Protein AF-A0A7C5RPK2-F1 (afdb_monomer_lite)

Sequence (152 aa):
MTKRIVAEVVKLISSPRTTGLATLRHYPMERRIYQRFGTCGFSLEILQSEGDKKRRFYVLVEARARGSAKGPKKSYERVGGDVRCVIAEDVDGVLKYRVLRGRYRNMAELFKSVEEVRSAFYERYRTLKPGVAEKEIFHVAGIPDDELLLGV

Secondary structure (DSSP, 8-state):
-HHHHHHHHHHHHT-TTEEEEEE---HHHHHHHHHHHSEEEEEEEEEEEETTEEEEEEEEEEEEETTGGGS--S--TT--EEEEEEEEEEETTEEEEEEEEEEESSHHHHHHHHHHHHHHHHHHHHHHSTTPPS--SSEEESS-GGG-----

pLDDT: mean 84.7, std 12.93, range [34.5, 97.31]

Structure (mmCIF, N/CA/C/O b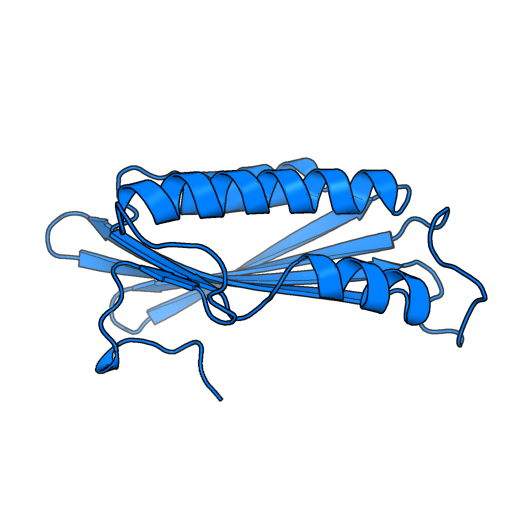ackbone):
data_AF-A0A7C5RPK2-F1
#
_entry.id   AF-A0A7C5RPK2-F1
#
loop_
_atom_site.group_PDB
_atom_site.id
_atom_site.type_symbol
_atom_site.label_atom_id
_atom_site.label_alt_id
_atom_site.label_comp_id
_atom_site.label_asym_id
_atom_site.label_entity_id
_atom_site.label_seq_id
_atom_site.pdbx_PDB_ins_code
_atom_site.Cartn_x
_atom_site.Cartn_y
_atom_site.Cartn_z
_atom_site.occupancy
_atom_site.B_iso_or_equiv
_atom_site.auth_seq_id
_atom_site.auth_comp_id
_atom_site.auth_asym_id
_atom_site.auth_atom_id
_atom_site.pdbx_PDB_model_num
ATOM 1 N N . MET A 1 1 ? 1.690 12.082 -10.514 1.00 60.72 1 MET A N 1
ATOM 2 C CA . MET A 1 1 ? 0.403 11.352 -10.419 1.00 60.72 1 MET A CA 1
ATOM 3 C C . MET A 1 1 ? 0.443 10.195 -9.414 1.00 60.72 1 MET A C 1
ATOM 5 O O . MET A 1 1 ? -0.545 10.020 -8.720 1.00 60.72 1 MET A O 1
ATOM 9 N N . THR A 1 2 ? 1.559 9.476 -9.228 1.00 76.81 2 THR A N 1
ATOM 10 C CA . THR A 1 2 ? 1.726 8.474 -8.141 1.00 76.81 2 THR A CA 1
ATOM 11 C C . THR A 1 2 ? 1.611 9.071 -6.735 1.00 76.81 2 THR A C 1
ATOM 13 O O . THR A 1 2 ? 1.034 8.446 -5.856 1.00 76.81 2 THR A O 1
ATOM 16 N N . LYS A 1 3 ? 2.061 10.321 -6.543 1.00 85.62 3 LYS A N 1
ATOM 17 C CA . LYS A 1 3 ? 1.985 11.041 -5.257 1.00 85.62 3 LYS A CA 1
ATOM 18 C C . LYS A 1 3 ? 0.587 11.060 -4.625 1.00 85.62 3 LYS A C 1
ATOM 20 O O . LYS A 1 3 ? 0.482 10.964 -3.414 1.00 85.62 3 LYS A O 1
ATOM 25 N N . ARG A 1 4 ? -0.482 11.148 -5.430 1.00 91.31 4 ARG A N 1
ATOM 26 C CA . ARG A 1 4 ? -1.861 11.111 -4.912 1.00 91.31 4 ARG A CA 1
ATOM 27 C C . ARG A 1 4 ? -2.208 9.738 -4.336 1.00 91.31 4 ARG A C 1
ATOM 29 O O . ARG A 1 4 ? -2.828 9.673 -3.289 1.00 91.31 4 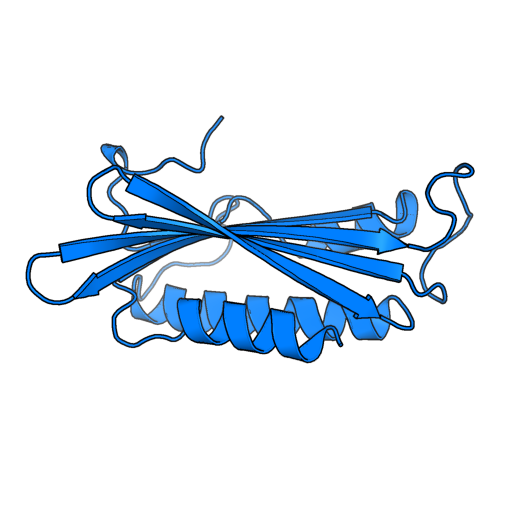ARG A O 1
ATOM 36 N N . ILE A 1 5 ? -1.800 8.658 -5.009 1.00 93.94 5 ILE A N 1
ATOM 37 C CA . ILE A 1 5 ? -2.005 7.289 -4.515 1.00 93.94 5 ILE A CA 1
ATOM 38 C C . ILE A 1 5 ? -1.271 7.111 -3.187 1.00 93.94 5 ILE A C 1
ATOM 40 O O . ILE A 1 5 ? -1.875 6.660 -2.223 1.00 93.94 5 ILE A O 1
ATOM 44 N N . VAL A 1 6 ? 0.001 7.515 -3.135 1.00 94.81 6 VAL A N 1
ATOM 45 C CA . VAL A 1 6 ? 0.816 7.427 -1.916 1.00 94.81 6 VAL A CA 1
ATOM 46 C C . VAL A 1 6 ? 0.170 8.205 -0.773 1.00 94.81 6 VAL A C 1
ATOM 48 O O . VAL A 1 6 ? -0.068 7.626 0.277 1.00 94.81 6 VAL A O 1
ATOM 51 N N . ALA A 1 7 ? -0.205 9.467 -1.000 1.00 96.12 7 ALA A N 1
ATOM 52 C CA . ALA A 1 7 ? -0.836 10.301 0.019 1.00 96.12 7 ALA A CA 1
ATOM 53 C C . ALA A 1 7 ? -2.138 9.692 0.570 1.00 96.12 7 ALA A C 1
ATOM 55 O O . ALA A 1 7 ? -2.358 9.717 1.776 1.00 96.12 7 ALA A O 1
ATOM 56 N N . GLU A 1 8 ? -2.991 9.120 -0.285 1.00 96.12 8 GLU A N 1
ATOM 57 C CA . GLU A 1 8 ? -4.242 8.479 0.149 1.00 96.12 8 GLU A CA 1
ATOM 58 C C . GLU A 1 8 ? -3.984 7.215 0.979 1.00 96.12 8 GLU A C 1
ATOM 60 O O . GLU A 1 8 ? -4.635 7.012 2.001 1.00 96.12 8 GLU A O 1
ATOM 65 N N . VAL A 1 9 ? -3.021 6.380 0.574 1.00 95.56 9 VAL A N 1
ATOM 66 C CA . VAL A 1 9 ? -2.678 5.151 1.306 1.00 95.56 9 VAL A CA 1
ATOM 67 C C . VAL A 1 9 ? -2.002 5.479 2.638 1.00 95.56 9 VAL A C 1
ATOM 69 O O . VAL A 1 9 ? -2.413 4.959 3.671 1.00 95.56 9 VAL A O 1
ATOM 72 N N . VAL A 1 10 ? -1.024 6.390 2.643 1.00 96.69 10 VAL A N 1
ATOM 73 C CA . VAL A 1 10 ? -0.345 6.850 3.866 1.00 96.69 10 VAL A CA 1
ATOM 74 C C . VAL A 1 10 ? -1.345 7.484 4.829 1.00 96.69 10 VAL A C 1
ATOM 76 O O . VAL A 1 10 ? -1.314 7.179 6.014 1.00 96.69 10 VAL A O 1
ATOM 79 N N . LYS A 1 11 ? -2.298 8.286 4.340 1.00 96.81 11 LYS A N 1
ATOM 80 C CA . LYS A 1 11 ? -3.359 8.858 5.180 1.00 96.81 11 LYS A CA 1
ATOM 81 C C . LYS A 1 11 ? -4.182 7.784 5.899 1.00 96.81 11 LYS A C 1
ATOM 83 O O . LYS A 1 11 ? -4.526 7.975 7.062 1.00 96.81 11 LYS A O 1
ATOM 88 N N . LEU A 1 12 ? -4.515 6.680 5.225 1.00 96.25 12 LEU A N 1
ATOM 89 C CA . LEU A 1 12 ? -5.244 5.573 5.851 1.00 96.25 12 LEU A CA 1
ATOM 90 C C . LEU A 1 12 ? -4.388 4.868 6.905 1.00 96.25 12 LEU A C 1
ATOM 92 O O . LEU A 1 12 ? -4.866 4.637 8.010 1.00 96.25 12 LEU A O 1
ATOM 96 N N . ILE A 1 13 ? -3.126 4.574 6.589 1.00 95.31 13 ILE A N 1
ATOM 97 C CA . ILE A 1 13 ? -2.194 3.899 7.504 1.00 95.31 13 ILE A CA 1
ATOM 98 C C . ILE A 1 13 ? -1.945 4.752 8.753 1.00 95.31 13 ILE A C 1
ATOM 100 O O . ILE A 1 13 ? -2.140 4.289 9.872 1.00 95.31 13 ILE A O 1
ATOM 104 N N . SER A 1 14 ? -1.547 6.008 8.561 1.00 95.38 14 SER A N 1
ATOM 105 C CA . SER A 1 14 ? -1.112 6.922 9.621 1.00 95.38 14 SER A CA 1
ATOM 106 C C . SER A 1 14 ? -2.265 7.587 10.373 1.00 95.38 14 SER A C 1
ATOM 108 O O . SER A 1 14 ? -2.025 8.418 11.247 1.00 95.38 14 SER A O 1
ATOM 110 N N . SER A 1 15 ? -3.517 7.259 10.047 1.00 95.06 15 SER A N 1
ATOM 111 C CA . SER A 1 15 ? -4.671 7.764 10.785 1.00 95.06 15 SER A CA 1
ATOM 112 C C . SER A 1 15 ? -4.559 7.380 12.268 1.00 95.06 15 SER A C 1
ATOM 114 O O . SER A 1 15 ? -4.344 6.205 12.577 1.00 95.06 15 SER A O 1
ATOM 116 N N . PRO A 1 16 ? -4.779 8.315 13.212 1.00 92.06 16 PRO A N 1
ATOM 117 C CA . PRO A 1 16 ? -4.838 7.994 14.640 1.00 92.06 16 PRO A CA 1
ATOM 118 C C . PRO A 1 16 ? -5.890 6.930 14.973 1.00 92.06 16 PRO A C 1
ATOM 120 O O . PRO A 1 16 ? -5.753 6.216 15.962 1.00 92.06 16 PRO A O 1
ATOM 123 N N . ARG A 1 17 ? -6.914 6.809 14.120 1.00 93.62 17 ARG A N 1
ATOM 124 C CA . ARG A 1 17 ? -7.999 5.831 14.242 1.00 93.62 17 ARG A CA 1
ATOM 125 C C . ARG A 1 17 ? -7.600 4.422 13.817 1.00 93.62 17 ARG A C 1
ATOM 127 O O . ARG A 1 17 ? -8.372 3.505 14.052 1.00 93.62 17 ARG A O 1
ATOM 134 N N . THR A 1 18 ? -6.445 4.239 13.177 1.00 94.44 18 THR A N 1
ATOM 135 C CA . THR A 1 18 ? -5.992 2.932 12.687 1.00 94.44 18 THR A CA 1
ATOM 136 C C . THR A 1 18 ? -5.582 2.036 13.838 1.00 94.44 18 THR A C 1
ATOM 138 O O . THR A 1 18 ? -4.512 2.217 14.407 1.00 94.44 18 THR A O 1
ATOM 141 N N . THR A 1 19 ? -6.417 1.072 14.185 1.00 92.19 19 THR A N 1
ATOM 142 C CA . THR A 1 19 ? -6.216 0.151 15.307 1.00 92.19 19 THR A CA 1
ATOM 143 C C . THR A 1 19 ? -5.622 -1.183 14.877 1.00 92.19 19 THR A C 1
ATOM 145 O O . THR A 1 19 ? -5.050 -1.873 15.714 1.00 92.19 19 THR A O 1
ATOM 148 N N . GLY A 1 20 ? -5.672 -1.508 13.582 1.00 91.12 20 GLY A N 1
ATOM 149 C CA . GLY A 1 20 ? -5.094 -2.732 13.039 1.00 91.12 20 GLY A CA 1
ATOM 150 C C . GLY A 1 20 ? -4.494 -2.544 11.650 1.00 91.12 20 GLY A C 1
ATOM 151 O O . GLY A 1 20 ? -4.958 -1.720 10.859 1.00 91.12 20 GLY A O 1
ATOM 152 N N . LEU A 1 21 ? -3.442 -3.302 11.362 1.00 90.81 21 LEU A N 1
ATOM 153 C CA . LEU A 1 21 ? -2.730 -3.316 10.091 1.00 90.81 21 LEU A CA 1
ATOM 154 C C . LEU A 1 21 ? -2.260 -4.726 9.769 1.00 90.81 21 LEU A C 1
ATOM 156 O O . LEU A 1 21 ? -1.646 -5.382 10.611 1.00 90.81 21 LEU A O 1
ATOM 160 N N . ALA A 1 22 ? -2.458 -5.138 8.522 1.00 89.50 22 ALA A N 1
ATOM 161 C CA . ALA A 1 22 ? -1.907 -6.375 8.004 1.00 89.50 22 ALA A CA 1
ATOM 162 C C . ALA A 1 22 ? -1.387 -6.233 6.565 1.00 89.50 22 ALA A C 1
ATOM 164 O O . ALA A 1 22 ? -1.915 -5.459 5.762 1.00 89.50 22 ALA A O 1
ATOM 165 N N . THR A 1 23 ? -0.328 -6.977 6.233 1.00 86.62 23 THR A N 1
ATOM 166 C CA . THR A 1 23 ? 0.189 -7.123 4.862 1.00 86.62 23 THR A CA 1
ATOM 167 C C . THR A 1 23 ? 0.849 -8.482 4.647 1.00 86.62 23 THR A C 1
ATOM 169 O O . THR A 1 23 ? 1.600 -8.966 5.494 1.00 86.62 23 THR A O 1
ATOM 172 N N . LEU A 1 24 ? 0.608 -9.066 3.469 1.00 68.81 24 LEU A N 1
ATOM 173 C CA . LEU A 1 24 ? 1.151 -10.363 3.040 1.00 68.81 24 LEU A CA 1
ATOM 174 C C . LEU A 1 24 ? 2.481 -10.277 2.288 1.00 68.81 24 LEU A C 1
ATOM 176 O O . LEU A 1 24 ? 3.017 -11.315 1.899 1.00 68.81 24 LEU A O 1
ATOM 180 N N . ARG A 1 25 ? 3.005 -9.078 1.995 1.00 64.25 25 ARG A N 1
ATOM 181 C CA . ARG A 1 25 ? 4.145 -8.957 1.073 1.00 64.25 25 ARG A CA 1
ATOM 182 C C . ARG A 1 25 ? 5.404 -8.360 1.680 1.00 64.25 25 ARG A C 1
ATOM 184 O O . ARG A 1 25 ? 5.401 -7.322 2.335 1.00 64.25 25 ARG A O 1
ATOM 191 N N . HIS A 1 26 ? 6.515 -9.017 1.347 1.00 60.44 26 HIS A N 1
ATOM 192 C CA . HIS A 1 26 ? 7.870 -8.595 1.664 1.00 60.44 26 HIS A CA 1
ATOM 193 C C . HIS A 1 26 ? 8.459 -7.765 0.502 1.00 60.44 26 HIS A C 1
ATOM 195 O O . HIS A 1 26 ? 8.893 -8.299 -0.524 1.00 60.44 26 HIS A O 1
ATOM 201 N N . TYR A 1 27 ? 8.499 -6.440 0.677 1.00 63.78 27 TYR A N 1
ATOM 202 C CA . TYR A 1 27 ? 8.925 -5.433 -0.313 1.00 63.78 27 TYR A CA 1
ATOM 203 C C . TYR A 1 27 ? 10.246 -5.720 -1.080 1.00 63.78 27 TYR A C 1
ATOM 205 O O . TYR A 1 27 ? 10.314 -5.443 -2.281 1.00 63.78 27 TYR A O 1
ATOM 213 N N . PRO A 1 28 ? 11.301 -6.317 -0.484 1.00 66.25 28 PRO A N 1
ATOM 214 C CA . PRO A 1 28 ? 12.507 -6.714 -1.223 1.00 66.25 28 PRO A CA 1
ATOM 215 C C . PRO A 1 28 ? 12.272 -7.676 -2.400 1.00 66.25 28 PRO A C 1
ATOM 217 O O . PRO A 1 28 ? 12.991 -7.609 -3.401 1.00 66.25 28 PRO A O 1
ATOM 220 N N . MET A 1 29 ? 11.268 -8.557 -2.318 1.00 74.00 29 MET A N 1
ATOM 221 C CA . MET A 1 29 ? 10.941 -9.474 -3.417 1.00 74.00 29 MET A CA 1
ATOM 222 C C . MET A 1 29 ? 10.248 -8.751 -4.571 1.00 74.00 29 MET A C 1
ATOM 224 O O . MET A 1 29 ? 10.517 -9.056 -5.732 1.00 74.00 29 MET A O 1
ATOM 228 N N . GLU A 1 30 ? 9.422 -7.747 -4.280 1.00 78.75 30 GLU A N 1
ATOM 229 C CA . GLU A 1 30 ? 8.691 -6.976 -5.292 1.00 78.75 30 GLU A CA 1
ATOM 230 C C . GLU A 1 30 ? 9.632 -6.263 -6.258 1.00 78.75 30 GLU A C 1
ATOM 232 O O . GLU A 1 30 ? 9.371 -6.228 -7.460 1.00 78.75 30 GLU A O 1
ATOM 237 N N . ARG A 1 31 ? 10.775 -5.774 -5.759 1.00 85.19 31 ARG A N 1
ATOM 238 C CA . ARG A 1 31 ? 11.818 -5.170 -6.595 1.00 85.19 31 ARG A CA 1
ATOM 239 C C . ARG A 1 31 ? 12.372 -6.146 -7.629 1.00 85.19 31 ARG A C 1
ATOM 241 O O . ARG A 1 31 ? 12.478 -5.791 -8.804 1.00 85.19 31 ARG A O 1
ATOM 248 N N . ARG A 1 32 ? 12.676 -7.378 -7.210 1.00 83.31 32 ARG A N 1
ATOM 249 C CA . ARG A 1 32 ? 13.187 -8.438 -8.097 1.00 83.31 32 ARG A CA 1
ATOM 250 C C . ARG A 1 32 ? 12.125 -8.901 -9.094 1.00 83.31 32 ARG A C 1
ATOM 252 O O . ARG A 1 32 ? 12.424 -9.057 -10.276 1.00 83.31 32 ARG A O 1
ATOM 259 N N . ILE A 1 33 ? 10.885 -9.079 -8.634 1.00 83.69 33 ILE A N 1
ATOM 260 C CA . ILE A 1 33 ? 9.746 -9.447 -9.489 1.00 83.69 33 ILE A CA 1
ATOM 261 C C . ILE A 1 33 ? 9.535 -8.362 -10.552 1.00 83.69 33 ILE A C 1
ATOM 263 O O . ILE A 1 33 ? 9.467 -8.669 -11.742 1.00 83.69 33 ILE A O 1
ATOM 267 N N . TYR A 1 34 ? 9.532 -7.087 -10.157 1.00 88.75 34 TYR A N 1
ATOM 268 C CA . TYR A 1 34 ? 9.376 -5.976 -11.090 1.00 88.75 34 TYR A CA 1
ATOM 269 C C . TYR A 1 34 ? 10.509 -5.912 -12.122 1.00 88.75 34 TYR A C 1
ATOM 271 O O . TYR A 1 34 ? 10.242 -5.742 -13.309 1.00 88.75 34 TYR A O 1
ATOM 279 N N . GLN A 1 35 ? 11.771 -6.082 -11.712 1.00 86.31 35 GLN A N 1
ATOM 280 C CA . GLN A 1 35 ? 12.904 -6.084 -12.650 1.00 86.31 35 GLN A CA 1
ATOM 281 C C . GLN A 1 35 ? 12.771 -7.165 -13.725 1.00 86.31 35 GLN A C 1
ATOM 283 O O . GLN A 1 35 ? 13.116 -6.913 -14.879 1.00 86.31 35 GLN A O 1
ATOM 288 N N . ARG A 1 36 ? 12.255 -8.343 -13.355 1.00 84.56 36 ARG A N 1
ATOM 289 C CA . ARG A 1 36 ? 12.139 -9.497 -14.252 1.00 84.56 36 ARG A CA 1
ATOM 290 C C . ARG A 1 36 ? 10.890 -9.461 -15.132 1.00 84.56 36 ARG A C 1
ATOM 292 O O . ARG A 1 36 ? 10.968 -9.814 -16.304 1.00 84.56 36 ARG A O 1
ATOM 299 N N . PHE A 1 37 ? 9.751 -9.047 -14.583 1.00 87.69 37 PHE A N 1
ATOM 300 C CA . PHE A 1 37 ? 8.445 -9.176 -15.244 1.00 87.69 37 PHE A CA 1
ATOM 301 C C . PHE A 1 37 ? 7.809 -7.831 -15.616 1.00 87.69 37 PHE A C 1
ATOM 303 O O . PHE A 1 37 ? 6.827 -7.780 -16.354 1.00 87.69 37 PHE A O 1
ATOM 310 N N . GLY A 1 38 ? 8.353 -6.722 -15.115 1.00 89.88 38 GLY A N 1
ATOM 311 C CA . GLY A 1 38 ? 7.787 -5.390 -15.310 1.00 89.88 38 GLY A CA 1
ATOM 312 C C . GLY A 1 38 ? 6.457 -5.201 -14.583 1.00 89.88 38 GLY A C 1
ATOM 313 O O . GLY A 1 38 ? 5.712 -4.286 -14.920 1.00 89.88 38 GLY A O 1
ATOM 314 N N . THR A 1 39 ? 6.132 -6.064 -13.620 1.00 90.62 39 THR A N 1
ATOM 315 C CA . THR A 1 39 ? 4.902 -6.006 -12.826 1.00 90.62 39 THR A CA 1
ATOM 316 C C . THR A 1 39 ? 5.198 -6.308 -11.369 1.00 90.62 39 THR A C 1
ATOM 318 O O . THR A 1 39 ? 5.951 -7.232 -11.077 1.00 90.62 39 THR A O 1
ATOM 321 N N . CYS A 1 40 ? 4.590 -5.567 -10.454 1.00 90.06 40 CYS A N 1
ATOM 322 C CA . CYS A 1 40 ? 4.594 -5.875 -9.025 1.00 90.06 40 CYS A CA 1
ATOM 323 C C . CYS A 1 40 ? 3.354 -5.276 -8.363 1.00 90.06 40 CYS A C 1
ATOM 325 O O . CYS A 1 40 ? 2.608 -4.525 -8.989 1.00 90.06 40 CYS A O 1
ATOM 327 N N . GLY A 1 41 ? 3.137 -5.594 -7.096 1.00 89.62 41 GLY A N 1
ATOM 328 C CA . GLY A 1 41 ? 2.015 -5.072 -6.338 1.00 89.62 41 GLY A CA 1
ATOM 329 C C . GLY A 1 41 ? 2.036 -5.580 -4.911 1.00 89.62 41 GLY A C 1
ATOM 330 O O . GLY A 1 41 ? 2.758 -6.533 -4.625 1.00 89.62 41 GLY A O 1
ATOM 331 N N . PHE A 1 42 ? 1.232 -4.954 -4.060 1.00 88.56 42 PHE A N 1
ATOM 332 C CA . PHE A 1 42 ? 1.053 -5.309 -2.657 1.00 88.56 42 PHE A CA 1
ATOM 333 C C . PHE A 1 42 ? -0.399 -5.095 -2.238 1.00 88.56 42 PHE A C 1
ATOM 335 O O . PHE A 1 42 ? -1.155 -4.381 -2.904 1.00 88.56 42 PHE A O 1
ATOM 342 N N . SER A 1 43 ? -0.772 -5.717 -1.124 1.00 90.88 43 SER A N 1
ATOM 343 C CA . SER A 1 43 ? -2.082 -5.561 -0.507 1.00 90.88 43 SER A CA 1
ATOM 344 C C . SER A 1 43 ? -1.940 -5.209 0.966 1.00 90.88 43 SER A C 1
ATOM 346 O O . SER A 1 43 ? -1.053 -5.734 1.635 1.00 90.88 43 SER A O 1
ATOM 348 N N . LEU A 1 44 ? -2.808 -4.330 1.457 1.00 91.56 44 LEU A N 1
ATOM 349 C CA . LEU A 1 44 ? -2.906 -3.968 2.867 1.00 91.56 44 LEU A CA 1
ATOM 350 C C . LEU A 1 44 ? -4.337 -4.176 3.348 1.00 91.56 44 LEU A C 1
ATOM 352 O O . LEU A 1 44 ? -5.285 -3.875 2.621 1.00 91.56 44 LEU A O 1
ATOM 356 N N . GLU A 1 45 ? -4.465 -4.603 4.592 1.00 93.00 45 GLU A N 1
ATOM 357 C CA . GLU A 1 45 ? -5.699 -4.549 5.363 1.00 93.00 45 GLU A CA 1
ATOM 358 C C . GLU A 1 45 ? -5.483 -3.567 6.512 1.00 93.00 45 GLU A C 1
ATOM 360 O O . GLU A 1 45 ? -4.447 -3.587 7.180 1.00 93.00 45 GLU A O 1
ATOM 365 N N . ILE A 1 46 ? -6.424 -2.643 6.683 1.00 94.38 46 ILE A N 1
ATOM 366 C CA . ILE A 1 46 ? -6.337 -1.551 7.650 1.00 94.38 46 ILE A CA 1
ATOM 367 C C . ILE A 1 46 ? -7.651 -1.514 8.419 1.00 94.38 46 ILE A C 1
ATOM 369 O O . ILE A 1 46 ? -8.707 -1.279 7.833 1.00 94.38 46 ILE A O 1
ATOM 373 N N . LEU A 1 47 ? -7.585 -1.705 9.731 1.00 93.69 47 LEU A N 1
ATOM 374 C CA . LEU A 1 47 ? -8.727 -1.568 10.625 1.00 93.69 47 LEU A CA 1
ATOM 375 C C . LEU A 1 47 ? -8.703 -0.175 11.252 1.00 93.69 47 LEU A C 1
ATOM 377 O O . LEU A 1 47 ? -7.676 0.248 11.785 1.00 93.69 47 LEU A O 1
ATOM 381 N N . GLN A 1 48 ? -9.824 0.540 11.192 1.00 94.50 48 GLN A N 1
ATOM 382 C CA . GLN A 1 48 ? -10.010 1.817 11.872 1.00 94.50 48 GLN A CA 1
ATOM 383 C C . GLN A 1 48 ? -11.199 1.762 12.829 1.00 94.50 48 GLN A C 1
ATOM 385 O O . GLN A 1 48 ? -12.251 1.220 12.493 1.00 94.50 48 GLN A O 1
ATOM 390 N N . SER A 1 49 ? -11.046 2.384 13.994 1.00 89.44 49 SER A N 1
ATOM 391 C CA . SER A 1 49 ? -12.105 2.522 14.996 1.00 89.44 49 SER A CA 1
ATOM 392 C C . SER A 1 49 ? -12.622 3.962 15.041 1.00 89.44 49 SER A C 1
ATOM 394 O O . SER A 1 49 ? -11.849 4.916 15.166 1.00 89.44 49 SER A O 1
ATOM 396 N N . GLU A 1 50 ? -13.938 4.133 14.935 1.00 83.81 50 GLU A N 1
ATOM 397 C CA . GLU A 1 50 ? -14.630 5.417 15.076 1.00 83.81 50 GLU A CA 1
ATOM 398 C C . GLU A 1 50 ? -15.827 5.248 16.021 1.00 83.81 50 GLU A C 1
ATOM 400 O O . GLU A 1 50 ? -16.918 4.862 15.601 1.00 83.81 50 GLU A O 1
ATOM 405 N N . GLY A 1 51 ? -15.601 5.508 17.314 1.00 80.62 51 GLY A N 1
ATOM 406 C CA . GLY A 1 51 ? -16.559 5.149 18.363 1.00 80.62 51 GLY A CA 1
ATOM 407 C C . GLY A 1 51 ? -16.770 3.635 18.389 1.00 80.62 51 GLY A C 1
ATOM 408 O O . GLY A 1 51 ? -15.798 2.883 18.344 1.00 80.62 51 GLY A O 1
ATOM 409 N N . ASP A 1 52 ? -18.029 3.205 18.371 1.00 79.31 52 ASP A N 1
ATOM 410 C CA . ASP A 1 52 ? -18.403 1.784 18.355 1.00 79.31 52 ASP A CA 1
ATOM 411 C C . ASP A 1 52 ? -18.317 1.142 16.960 1.00 79.31 52 ASP A C 1
ATOM 413 O O . ASP A 1 52 ? -18.536 -0.059 16.808 1.00 79.31 52 ASP A O 1
ATOM 417 N N . LYS A 1 53 ? -17.998 1.921 15.915 1.00 82.19 53 LYS A N 1
ATOM 418 C CA . LYS A 1 53 ? -17.919 1.411 14.542 1.00 82.19 53 LYS A CA 1
ATOM 419 C C . LYS A 1 53 ? -16.504 0.986 14.182 1.00 82.19 53 LYS A C 1
ATOM 421 O O . LYS A 1 53 ? -15.553 1.768 14.287 1.00 82.19 53 LYS A O 1
ATOM 426 N N . LYS A 1 54 ? -16.386 -0.237 13.663 1.00 86.06 54 LYS A N 1
ATOM 427 C CA . LYS A 1 54 ? -15.188 -0.724 12.978 1.00 86.06 54 LYS A CA 1
ATOM 428 C C . LYS A 1 54 ? -15.346 -0.470 11.479 1.00 86.06 54 LYS A C 1
ATOM 430 O O . LYS A 1 54 ? -16.307 -0.916 10.864 1.00 86.06 54 LYS A O 1
ATOM 435 N N . ARG A 1 55 ? -14.391 0.242 10.887 1.00 92.69 55 ARG A N 1
ATOM 436 C CA . ARG A 1 55 ? -14.249 0.358 9.432 1.00 92.69 55 ARG A CA 1
ATOM 437 C C . ARG A 1 55 ? -13.055 -0.462 9.000 1.00 92.69 55 ARG A C 1
ATOM 439 O O . ARG A 1 55 ? -11.986 -0.354 9.604 1.00 92.69 55 ARG A O 1
ATOM 446 N N . ARG A 1 56 ? -13.209 -1.235 7.935 1.00 93.62 56 ARG A N 1
ATOM 447 C CA . ARG A 1 56 ? -12.116 -2.026 7.380 1.00 93.62 56 ARG A CA 1
ATOM 448 C C . ARG A 1 56 ? -11.800 -1.543 5.979 1.00 93.62 56 ARG A C 1
ATOM 450 O O . ARG A 1 56 ? -12.687 -1.395 5.147 1.00 93.62 56 ARG A O 1
ATOM 457 N N . PHE A 1 57 ? -10.529 -1.275 5.719 1.00 95.12 57 PHE A N 1
ATOM 458 C CA . PHE A 1 57 ? -10.058 -0.867 4.408 1.00 95.12 57 PHE A CA 1
ATOM 459 C C . PHE A 1 57 ? -9.159 -1.942 3.819 1.00 95.12 57 PHE A C 1
ATOM 461 O O . PHE A 1 57 ? -8.200 -2.377 4.453 1.00 95.12 57 PHE A O 1
ATOM 468 N N . TYR A 1 58 ? -9.426 -2.291 2.568 1.00 94.00 58 TYR A N 1
ATOM 469 C CA . TYR A 1 58 ? -8.575 -3.151 1.761 1.00 94.00 58 TYR A CA 1
ATOM 470 C C . TYR A 1 58 ? -7.934 -2.310 0.670 1.00 94.00 58 TYR A C 1
ATOM 472 O O . TYR A 1 58 ? -8.618 -1.676 -0.137 1.00 94.00 58 TYR A O 1
ATOM 480 N N . VAL A 1 59 ? -6.609 -2.298 0.639 1.00 94.62 59 VAL A N 1
ATOM 481 C CA . VAL A 1 59 ? -5.835 -1.580 -0.371 1.00 94.62 59 VAL A CA 1
ATOM 482 C C . VAL A 1 59 ? -5.142 -2.605 -1.249 1.00 94.62 59 VAL A C 1
ATOM 484 O O . VAL A 1 59 ? -4.365 -3.405 -0.747 1.00 94.62 59 VAL A O 1
ATOM 487 N N . LEU A 1 60 ? -5.377 -2.557 -2.558 1.00 93.75 60 LEU A N 1
ATOM 488 C CA . LEU A 1 60 ? -4.662 -3.359 -3.549 1.00 93.75 60 LEU A CA 1
ATOM 489 C C . LEU A 1 60 ? -3.948 -2.431 -4.526 1.00 93.75 60 LEU A C 1
ATOM 491 O O . LEU A 1 60 ? -4.592 -1.653 -5.232 1.00 93.75 60 LEU A O 1
ATOM 495 N N . VAL A 1 61 ? -2.623 -2.527 -4.588 1.00 92.81 61 VAL A N 1
ATOM 496 C CA . VAL A 1 61 ? -1.792 -1.726 -5.490 1.00 92.81 61 VAL A CA 1
ATOM 497 C C . VAL A 1 61 ? -1.114 -2.626 -6.506 1.00 92.81 61 VAL A C 1
ATOM 499 O O . VAL A 1 61 ? -0.469 -3.603 -6.146 1.00 92.81 61 VAL A O 1
ATOM 502 N N . GLU A 1 62 ? -1.200 -2.247 -7.777 1.00 93.75 62 GLU A N 1
ATOM 503 C CA . GLU A 1 62 ? -0.549 -2.915 -8.898 1.00 93.75 62 GLU A CA 1
ATOM 504 C C . GLU A 1 62 ? 0.229 -1.889 -9.721 1.00 93.75 62 GLU A C 1
ATOM 506 O O . GLU A 1 62 ? -0.308 -0.854 -10.120 1.00 93.75 62 GLU A O 1
ATOM 511 N N . ALA A 1 63 ? 1.491 -2.179 -10.015 1.00 93.69 63 ALA A N 1
ATOM 512 C CA . ALA A 1 63 ? 2.342 -1.387 -10.888 1.00 93.69 63 ALA A CA 1
ATOM 513 C C . ALA A 1 63 ? 2.741 -2.210 -12.112 1.00 93.69 63 ALA A C 1
ATOM 515 O O . ALA A 1 63 ? 3.140 -3.369 -11.993 1.00 93.69 63 ALA A O 1
ATOM 516 N N . ARG A 1 64 ? 2.673 -1.594 -13.296 1.00 94.06 64 ARG A N 1
ATOM 517 C CA . ARG A 1 64 ? 2.982 -2.245 -14.573 1.00 94.06 64 ARG A CA 1
ATOM 518 C C . ARG A 1 64 ? 3.812 -1.346 -15.481 1.00 94.06 64 ARG A C 1
ATOM 520 O O . ARG A 1 64 ? 3.388 -0.246 -15.827 1.00 94.06 64 ARG A O 1
ATOM 527 N N . ALA A 1 65 ? 4.979 -1.826 -15.891 1.00 94.06 65 ALA A N 1
ATOM 528 C CA . ALA A 1 65 ? 5.881 -1.151 -16.812 1.00 94.06 65 ALA A CA 1
ATOM 529 C C . ALA A 1 65 ? 5.273 -1.107 -18.217 1.00 94.06 65 ALA A C 1
ATOM 531 O O . ALA A 1 65 ? 4.654 -2.079 -18.673 1.00 94.06 65 ALA A O 1
ATOM 532 N N . ARG A 1 66 ? 5.498 -0.018 -18.958 1.00 90.44 66 ARG A N 1
ATOM 533 C CA . ARG A 1 66 ? 5.044 0.077 -20.353 1.00 90.44 66 ARG A CA 1
ATOM 534 C C . ARG A 1 66 ? 5.717 -0.990 -21.211 1.00 90.44 66 ARG A C 1
ATOM 536 O O . ARG A 1 66 ? 6.939 -1.143 -21.224 1.00 90.44 66 ARG A O 1
ATOM 543 N N . GLY A 1 67 ? 4.904 -1.719 -21.969 1.00 82.62 67 GLY A N 1
ATOM 544 C CA . GLY A 1 67 ? 5.385 -2.789 -22.840 1.00 82.62 67 GLY A CA 1
ATOM 545 C C . GLY A 1 67 ? 5.798 -4.071 -22.111 1.00 82.62 67 GLY A C 1
ATOM 546 O O . GLY A 1 67 ? 6.311 -4.963 -22.773 1.00 82.62 67 GLY A O 1
ATOM 547 N N . SER A 1 68 ? 5.543 -4.202 -20.801 1.00 82.44 68 SER A N 1
ATOM 548 C CA . SER A 1 68 ? 5.651 -5.487 -20.078 1.00 82.44 68 SER A CA 1
ATOM 549 C C . SER A 1 68 ? 4.755 -6.578 -20.678 1.00 82.44 68 SER A C 1
ATOM 551 O O . SER A 1 68 ? 5.100 -7.749 -20.654 1.00 82.44 68 SER A O 1
ATOM 553 N N . ALA A 1 69 ? 3.632 -6.191 -21.292 1.00 74.50 69 ALA A N 1
ATOM 554 C CA . ALA A 1 69 ? 2.715 -7.097 -21.988 1.00 74.50 69 ALA A CA 1
ATOM 555 C C . ALA A 1 69 ? 3.299 -7.751 -23.253 1.00 74.50 69 ALA A C 1
ATOM 557 O O . ALA A 1 69 ? 2.735 -8.719 -23.742 1.00 74.50 69 ALA A O 1
ATOM 558 N N . LYS A 1 70 ? 4.373 -7.188 -23.825 1.00 73.62 70 LYS A N 1
ATOM 559 C CA . LYS A 1 70 ? 4.885 -7.560 -25.155 1.00 73.62 70 LYS A CA 1
ATOM 560 C C . LYS A 1 70 ? 5.999 -8.617 -25.108 1.00 73.62 70 LYS A C 1
ATOM 562 O O . LYS A 1 70 ? 6.655 -8.838 -26.118 1.00 73.62 70 LYS A O 1
ATOM 567 N N . GLY A 1 71 ? 6.226 -9.232 -23.949 1.00 63.66 71 GLY A N 1
ATOM 568 C CA . GLY A 1 71 ? 7.267 -10.234 -23.732 1.00 63.66 71 GLY A CA 1
ATOM 569 C C . GLY A 1 71 ? 8.390 -9.765 -22.795 1.00 63.66 71 GLY A C 1
ATOM 570 O O . GLY A 1 71 ? 8.460 -8.581 -22.436 1.00 63.66 71 GLY A O 1
ATOM 571 N N . PRO A 1 72 ? 9.257 -10.698 -22.367 1.00 62.22 72 PRO A N 1
ATOM 572 C CA . PRO A 1 72 ? 10.320 -10.431 -21.407 1.00 62.22 72 PRO A CA 1
ATOM 573 C C . PRO A 1 72 ? 11.361 -9.466 -21.987 1.00 62.22 72 PRO A C 1
ATOM 575 O O . PRO A 1 72 ? 11.888 -9.668 -23.080 1.00 62.22 72 PRO A O 1
ATOM 578 N N . LYS A 1 73 ? 11.680 -8.407 -21.239 1.00 68.44 73 LYS A N 1
ATOM 579 C CA . LYS A 1 73 ? 12.810 -7.511 -21.528 1.00 68.44 73 LYS A CA 1
ATOM 580 C C . LYS A 1 73 ? 13.995 -7.845 -20.628 1.00 68.44 73 LYS A C 1
ATOM 582 O O . LYS A 1 73 ? 13.814 -8.354 -19.529 1.00 68.44 73 LYS A O 1
ATOM 587 N N . LYS A 1 74 ? 15.206 -7.465 -21.060 1.00 67.75 74 LYS A N 1
ATOM 588 C CA . LYS A 1 74 ? 16.421 -7.567 -20.227 1.00 67.75 74 LYS A CA 1
ATOM 589 C C . LYS A 1 74 ? 16.299 -6.796 -18.903 1.00 67.75 74 LYS A C 1
ATOM 591 O O . LYS A 1 74 ? 16.891 -7.209 -17.917 1.00 67.75 74 LYS A O 1
ATOM 596 N N . SER A 1 75 ? 15.573 -5.673 -18.889 1.00 78.44 75 SER A N 1
ATOM 597 C CA . SER A 1 75 ? 15.311 -4.874 -17.685 1.00 78.44 75 SER A CA 1
ATOM 598 C C . SER A 1 75 ? 14.172 -3.872 -17.915 1.00 78.44 75 SER A C 1
ATOM 600 O O . SER A 1 75 ? 13.972 -3.390 -19.035 1.00 78.44 75 SER A O 1
ATOM 602 N N . TYR A 1 76 ? 13.458 -3.523 -16.841 1.00 86.25 76 TYR A N 1
ATOM 603 C CA . TYR A 1 76 ? 12.449 -2.454 -16.803 1.00 86.25 76 TYR A CA 1
ATOM 604 C C . TYR A 1 76 ? 12.892 -1.231 -15.978 1.00 86.25 76 TYR A C 1
ATOM 606 O O . TYR A 1 76 ? 12.090 -0.335 -15.725 1.00 86.25 76 TYR A O 1
ATOM 614 N N . GLU A 1 77 ? 14.164 -1.148 -15.577 1.00 85.69 77 GLU A N 1
ATOM 615 C CA . GLU A 1 77 ? 14.664 -0.115 -14.653 1.00 85.69 77 GLU A CA 1
ATOM 616 C C . GLU A 1 77 ? 14.430 1.321 -15.133 1.00 85.69 77 GLU A C 1
ATOM 618 O O . GLU A 1 77 ? 13.982 2.185 -14.377 1.00 85.69 77 GLU A O 1
ATOM 623 N N . ARG A 1 78 ? 14.701 1.578 -16.413 1.00 89.12 78 ARG A N 1
ATOM 624 C CA . ARG A 1 78 ? 14.550 2.907 -17.026 1.00 89.12 78 ARG A CA 1
ATOM 625 C C . ARG A 1 78 ? 13.157 3.144 -17.611 1.00 89.12 78 ARG A C 1
ATOM 627 O O . ARG A 1 78 ? 12.901 4.206 -18.167 1.00 89.12 78 ARG A O 1
ATOM 634 N N . VAL A 1 79 ? 12.270 2.155 -17.525 1.00 90.00 79 VAL A N 1
ATOM 635 C CA . VAL A 1 79 ? 10.960 2.182 -18.174 1.00 90.00 79 VAL A CA 1
ATOM 636 C C . VAL A 1 79 ? 9.915 2.673 -17.179 1.00 90.00 79 VAL A C 1
ATOM 638 O O . VAL A 1 79 ? 9.777 2.139 -16.080 1.00 90.00 79 VAL A O 1
ATOM 641 N N . GLY A 1 80 ? 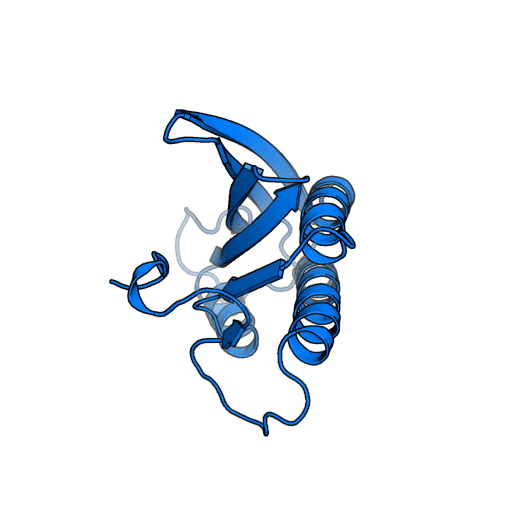9.175 3.706 -17.573 1.00 92.62 80 GLY A N 1
ATOM 642 C CA . GLY A 1 80 ? 8.002 4.165 -16.839 1.00 92.62 80 GLY A CA 1
ATOM 643 C C . GLY A 1 80 ? 6.804 3.237 -17.017 1.00 92.62 80 GLY A C 1
ATOM 644 O O . GLY A 1 80 ? 6.810 2.308 -17.825 1.00 92.62 80 GLY A O 1
ATOM 645 N N . GLY A 1 81 ? 5.730 3.522 -16.301 1.00 94.88 81 GLY A N 1
ATOM 646 C CA . GLY A 1 81 ? 4.566 2.651 -16.276 1.00 94.88 81 GLY A CA 1
ATOM 647 C C . GLY A 1 81 ? 3.368 3.286 -15.612 1.00 94.88 81 GLY A C 1
ATOM 648 O O . GLY A 1 81 ? 3.356 4.488 -15.326 1.00 94.88 81 GLY A O 1
ATOM 649 N N . ASP A 1 82 ? 2.367 2.453 -15.394 1.00 96.00 82 ASP A N 1
ATOM 650 C CA . ASP A 1 82 ? 1.102 2.819 -14.785 1.00 96.00 82 ASP A CA 1
ATOM 651 C C . ASP A 1 82 ? 0.975 2.117 -13.427 1.00 96.00 82 ASP A C 1
ATOM 653 O O . ASP A 1 82 ? 1.489 1.014 -13.225 1.00 96.00 82 ASP A O 1
ATOM 657 N N . VAL A 1 83 ? 0.310 2.782 -12.485 1.00 95.56 83 VAL A N 1
ATOM 658 C CA . VAL A 1 83 ? -0.063 2.233 -11.177 1.00 95.56 83 VAL A CA 1
ATOM 659 C C . VAL A 1 83 ? -1.569 2.304 -11.050 1.00 95.56 83 VAL A C 1
ATOM 661 O O . VAL A 1 83 ? -2.173 3.345 -11.325 1.00 95.56 83 VAL A O 1
ATOM 664 N N . ARG A 1 84 ? -2.167 1.211 -10.600 1.00 96.12 84 ARG A N 1
ATOM 665 C CA . ARG A 1 84 ? -3.565 1.123 -10.204 1.00 96.12 84 ARG A CA 1
ATOM 666 C C . ARG A 1 84 ? -3.610 0.851 -8.708 1.00 96.12 84 ARG A C 1
ATOM 668 O O . ARG A 1 84 ? -2.898 -0.014 -8.222 1.00 96.12 84 ARG A O 1
ATOM 675 N N . CYS A 1 85 ? -4.440 1.592 -7.992 1.00 96.19 85 CYS A N 1
ATOM 676 C CA . CYS A 1 85 ? -4.722 1.358 -6.585 1.00 96.19 85 CYS A CA 1
ATOM 677 C C . CYS A 1 85 ? -6.234 1.236 -6.413 1.00 96.19 85 CYS A C 1
ATOM 679 O O . CYS A 1 85 ? -6.977 2.127 -6.826 1.00 96.19 85 CYS A O 1
ATOM 681 N N . VAL A 1 86 ? -6.686 0.122 -5.856 1.00 96.81 86 VAL A N 1
ATOM 682 C CA . VAL A 1 86 ? -8.066 -0.080 -5.428 1.00 96.81 86 VAL A CA 1
ATOM 683 C C . VAL A 1 86 ? -8.090 0.087 -3.919 1.00 96.81 86 VAL A C 1
ATOM 685 O O . VAL A 1 86 ? -7.302 -0.541 -3.223 1.00 96.81 86 VAL A O 1
ATOM 688 N N . ILE A 1 87 ? -8.978 0.946 -3.433 1.00 96.62 87 ILE A N 1
ATOM 689 C CA . ILE A 1 87 ? -9.261 1.094 -2.008 1.00 96.62 87 ILE A CA 1
ATOM 690 C C . ILE A 1 87 ? -10.718 0.702 -1.832 1.00 96.62 87 ILE A C 1
ATOM 692 O O . ILE A 1 87 ? -11.595 1.399 -2.351 1.00 96.62 87 ILE A O 1
ATOM 696 N N . ALA A 1 88 ? -10.953 -0.409 -1.149 1.00 96.06 88 ALA A N 1
ATOM 697 C CA . ALA A 1 88 ? -12.272 -0.831 -0.719 1.00 96.06 88 ALA A CA 1
ATOM 698 C C . ALA A 1 88 ? -12.445 -0.508 0.768 1.00 96.06 88 ALA A C 1
ATOM 700 O O . ALA A 1 88 ? -11.507 -0.663 1.542 1.00 96.06 88 ALA A O 1
ATOM 701 N N . GLU A 1 89 ? -13.618 -0.022 1.139 1.00 95.62 89 GLU A N 1
ATOM 702 C CA . GLU A 1 89 ? -14.056 0.257 2.499 1.00 95.62 89 GLU A CA 1
ATOM 703 C C . GLU A 1 89 ? -15.252 -0.651 2.782 1.00 95.62 89 GLU A C 1
ATOM 705 O O . GLU A 1 89 ? -16.227 -0.644 2.028 1.00 95.62 89 GLU A O 1
ATOM 710 N N . ASP A 1 90 ? -15.151 -1.431 3.846 1.00 92.44 90 ASP A N 1
ATOM 711 C CA . ASP A 1 90 ? -16.222 -2.231 4.416 1.00 92.44 90 ASP A CA 1
ATOM 712 C C . ASP A 1 90 ? -16.667 -1.574 5.725 1.00 92.44 90 ASP A C 1
ATOM 714 O O . ASP A 1 90 ? -15.862 -1.348 6.641 1.00 92.44 90 ASP A O 1
ATOM 718 N N . VAL A 1 91 ? -17.947 -1.216 5.769 1.00 89.19 91 VAL A N 1
ATOM 719 C CA . VAL A 1 91 ? -18.628 -0.718 6.962 1.00 89.19 91 VAL A CA 1
ATOM 720 C C . VAL A 1 91 ? -19.857 -1.587 7.163 1.00 89.19 91 VAL A C 1
ATOM 722 O O . VAL A 1 91 ? -20.771 -1.554 6.339 1.00 89.19 91 VAL A O 1
ATOM 725 N N . ASP A 1 92 ? -19.868 -2.354 8.251 1.00 84.56 92 ASP A N 1
ATOM 726 C CA . ASP A 1 92 ? -20.985 -3.217 8.644 1.00 84.56 92 ASP A CA 1
ATOM 727 C C . ASP A 1 92 ? -21.446 -4.179 7.518 1.00 84.56 92 ASP A C 1
ATOM 729 O O . ASP A 1 92 ? -22.640 -4.407 7.325 1.00 84.56 92 ASP A O 1
ATOM 733 N N . GLY A 1 93 ? -20.502 -4.722 6.734 1.00 83.38 93 GLY A N 1
ATOM 734 C CA . GLY A 1 93 ? -20.759 -5.667 5.639 1.00 83.38 93 GLY A CA 1
ATOM 735 C C . GLY A 1 93 ? -21.086 -5.010 4.294 1.00 83.38 93 GLY A C 1
ATOM 736 O O . GLY A 1 93 ? -21.307 -5.703 3.297 1.00 83.38 93 GLY A O 1
ATOM 737 N N . VAL A 1 94 ? -21.119 -3.675 4.228 1.00 89.19 94 VAL A N 1
ATOM 738 C CA . VAL A 1 94 ? -21.347 -2.931 2.986 1.00 89.19 94 VAL A CA 1
ATOM 739 C C . VAL A 1 94 ? -20.012 -2.509 2.383 1.00 89.19 94 VAL A C 1
ATOM 741 O O . VAL A 1 94 ? -19.399 -1.529 2.808 1.00 89.19 94 VAL A O 1
ATOM 744 N N . LEU A 1 95 ? -19.602 -3.211 1.325 1.00 92.88 95 LEU A N 1
ATOM 745 C CA . LEU A 1 95 ? -18.363 -2.930 0.608 1.00 92.88 95 LEU A CA 1
ATOM 746 C C . LEU A 1 95 ? -18.556 -1.838 -0.456 1.00 92.88 95 LEU A C 1
ATOM 748 O O . LEU A 1 95 ? -19.306 -1.999 -1.421 1.00 92.88 95 LEU A O 1
ATOM 752 N N . LYS A 1 96 ? -17.818 -0.735 -0.331 1.00 95.44 96 LYS A N 1
ATOM 753 C CA . LYS A 1 96 ? -17.686 0.307 -1.362 1.00 95.44 96 LYS A CA 1
ATOM 754 C C . LYS A 1 96 ? -16.238 0.395 -1.800 1.00 95.44 96 LYS A C 1
ATOM 756 O O . LYS A 1 96 ? -15.342 0.256 -0.983 1.00 95.44 96 LYS A O 1
ATOM 761 N N . TYR A 1 97 ? -15.973 0.673 -3.074 1.00 96.44 97 TYR A N 1
ATOM 762 C CA . TYR A 1 97 ? -14.595 0.827 -3.536 1.00 96.44 97 TYR A CA 1
ATOM 763 C C . TYR A 1 97 ? -14.407 2.019 -4.462 1.00 96.44 97 TYR A C 1
ATOM 765 O O . TYR A 1 97 ? -15.320 2.478 -5.149 1.00 96.44 97 TYR A O 1
ATOM 773 N N . ARG A 1 98 ? -13.166 2.498 -4.508 1.00 96.94 98 ARG A N 1
ATOM 774 C CA . ARG A 1 98 ? -12.700 3.503 -5.462 1.00 96.94 98 ARG A CA 1
ATOM 775 C C . ARG A 1 98 ? -11.382 3.072 -6.080 1.00 96.94 98 ARG A C 1
ATOM 777 O O . ARG A 1 98 ? -10.574 2.387 -5.455 1.00 96.94 98 ARG A O 1
ATOM 784 N N . VAL A 1 99 ? -11.158 3.500 -7.320 1.00 97.31 99 VAL A N 1
ATOM 785 C CA . VAL A 1 99 ? -9.940 3.188 -8.073 1.00 97.31 99 VAL A CA 1
ATOM 786 C C . VAL A 1 99 ? -9.173 4.469 -8.353 1.00 97.31 99 VAL A C 1
ATOM 788 O O . VAL A 1 99 ? -9.677 5.385 -8.999 1.00 97.31 99 VAL A O 1
ATOM 791 N N . LEU A 1 100 ? -7.924 4.507 -7.912 1.00 96.94 100 LEU A N 1
ATOM 792 C CA . LEU A 1 100 ? -6.964 5.547 -8.234 1.00 96.94 100 LEU A CA 1
ATOM 793 C C . LEU A 1 100 ? -6.002 5.026 -9.301 1.00 96.94 100 LEU A C 1
ATOM 795 O O . LEU A 1 100 ? -5.567 3.873 -9.270 1.00 96.94 100 LEU A O 1
ATOM 799 N N . ARG A 1 101 ? -5.660 5.883 -10.261 1.00 96.56 101 ARG A N 1
ATOM 800 C CA . ARG A 1 101 ? -4.695 5.571 -11.318 1.00 96.56 101 ARG A CA 1
ATOM 801 C C . ARG A 1 101 ? -3.590 6.613 -11.335 1.00 96.56 101 ARG A C 1
ATOM 803 O O . ARG A 1 101 ? -3.833 7.799 -11.117 1.00 96.56 101 ARG A O 1
ATOM 810 N N . GLY A 1 102 ? -2.374 6.164 -11.600 1.00 95.75 102 GLY A N 1
ATOM 811 C CA . GLY A 1 102 ? -1.194 7.006 -11.657 1.00 95.75 102 GLY A CA 1
ATOM 812 C C . GLY A 1 102 ? -0.177 6.495 -12.663 1.00 95.75 102 GLY A C 1
ATOM 813 O O . GLY A 1 102 ? -0.336 5.431 -13.251 1.00 95.75 102 GLY A O 1
ATOM 814 N N . ARG A 1 103 ? 0.879 7.281 -12.855 1.00 95.94 103 ARG A N 1
ATOM 815 C CA . ARG A 1 103 ? 2.007 6.967 -13.732 1.00 95.94 103 ARG A CA 1
ATOM 816 C C . ARG A 1 103 ? 3.308 7.315 -13.035 1.00 95.94 103 ARG A C 1
ATOM 818 O O . ARG A 1 103 ? 3.361 8.356 -12.379 1.00 95.94 103 ARG A O 1
ATOM 825 N N . TYR A 1 104 ? 4.331 6.498 -13.258 1.00 95.12 104 TYR A N 1
ATOM 826 C CA . TYR A 1 104 ? 5.720 6.745 -12.858 1.00 95.12 104 TYR A CA 1
ATOM 827 C C . TYR A 1 104 ? 6.627 6.794 -14.091 1.00 95.12 104 TYR A C 1
ATOM 829 O O . TYR A 1 104 ? 6.311 6.217 -15.138 1.00 95.12 104 TYR A O 1
ATOM 837 N N . ARG A 1 105 ? 7.761 7.492 -13.980 1.00 94.38 105 ARG A N 1
ATOM 838 C CA . ARG A 1 105 ? 8.702 7.692 -15.094 1.00 94.38 105 ARG A CA 1
ATOM 839 C C . ARG A 1 105 ? 9.743 6.587 -15.209 1.00 94.38 105 ARG A C 1
ATOM 841 O O . ARG A 1 105 ? 10.199 6.322 -16.314 1.00 94.38 105 ARG A O 1
ATOM 848 N N . ASN A 1 106 ? 10.117 5.961 -14.097 1.00 93.69 106 ASN A N 1
ATOM 849 C CA . ASN A 1 106 ? 11.101 4.882 -14.041 1.00 93.69 106 ASN A CA 1
ATOM 850 C C . ASN A 1 106 ? 10.972 4.087 -12.732 1.00 93.69 106 ASN A C 1
ATOM 852 O O . ASN A 1 106 ? 1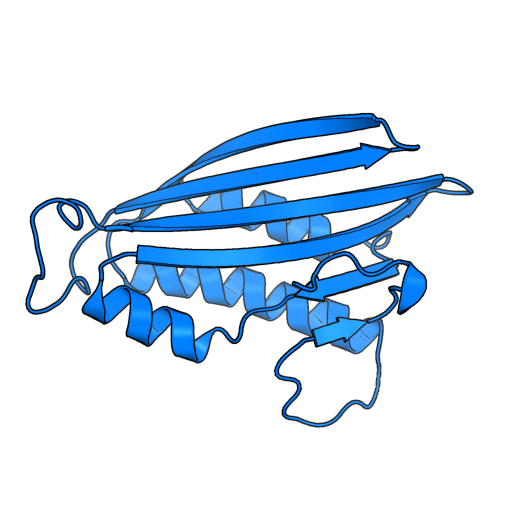0.201 4.451 -11.839 1.00 93.69 106 ASN A O 1
ATOM 856 N N . MET A 1 107 ? 11.748 3.011 -12.615 1.00 91.44 107 MET A N 1
ATOM 857 C CA . MET A 1 107 ? 11.747 2.141 -11.443 1.00 91.44 107 MET A CA 1
ATOM 858 C C . MET A 1 107 ? 12.162 2.872 -10.160 1.00 91.44 107 MET A C 1
ATOM 860 O O . MET A 1 107 ? 11.566 2.636 -9.115 1.00 91.44 107 MET A O 1
ATOM 864 N N . ALA A 1 108 ? 13.137 3.781 -10.216 1.00 92.31 108 ALA A N 1
ATOM 865 C CA . ALA A 1 108 ? 13.571 4.523 -9.032 1.00 92.31 108 ALA A CA 1
ATOM 866 C C . ALA A 1 108 ? 12.437 5.385 -8.449 1.00 92.31 108 ALA A C 1
ATOM 868 O O . ALA A 1 108 ? 12.232 5.397 -7.239 1.00 92.31 108 ALA A O 1
ATOM 869 N N . GLU A 1 109 ? 11.654 6.054 -9.301 1.00 94.69 109 GLU A N 1
ATOM 870 C CA . GLU A 1 109 ? 10.465 6.795 -8.869 1.00 94.69 109 GLU A CA 1
ATOM 871 C C . GLU A 1 109 ? 9.409 5.869 -8.257 1.00 94.69 109 GLU A C 1
ATOM 873 O O . GLU A 1 109 ? 8.870 6.188 -7.199 1.00 94.69 109 GLU A O 1
ATOM 878 N N . LEU A 1 110 ? 9.134 4.724 -8.894 1.00 93.44 110 LEU A N 1
ATOM 879 C CA . LEU A 1 110 ? 8.176 3.744 -8.380 1.00 93.44 110 LEU A CA 1
ATOM 880 C C . LEU A 1 110 ? 8.574 3.266 -6.979 1.00 93.44 110 LEU A C 1
ATOM 882 O O . LEU A 1 110 ? 7.776 3.354 -6.050 1.00 93.44 110 LEU A O 1
ATOM 886 N N . PHE A 1 111 ? 9.813 2.801 -6.816 1.00 91.56 111 PHE A N 1
ATOM 887 C CA . PHE A 1 111 ? 10.267 2.235 -5.547 1.00 91.56 111 PHE A CA 1
ATOM 888 C C . PHE A 1 111 ? 10.493 3.288 -4.464 1.00 91.56 111 PHE A C 1
ATOM 890 O O . PHE A 1 111 ? 10.342 2.965 -3.293 1.00 91.56 111 PHE A O 1
ATOM 897 N N . LYS A 1 112 ? 10.736 4.556 -4.822 1.00 92.94 112 LYS A N 1
ATOM 898 C CA . LYS A 1 112 ? 10.668 5.661 -3.857 1.00 92.94 112 LYS A CA 1
ATOM 899 C C . LYS A 1 112 ? 9.256 5.815 -3.277 1.00 92.94 112 LYS A C 1
ATOM 901 O O . LYS A 1 112 ? 9.115 5.976 -2.073 1.00 92.94 112 LYS A O 1
ATOM 906 N N . SER A 1 113 ? 8.216 5.736 -4.111 1.00 93.38 113 SER A N 1
ATOM 907 C CA . SER A 1 113 ? 6.819 5.776 -3.647 1.00 93.38 113 SER A CA 1
ATOM 908 C C . SER A 1 113 ? 6.428 4.549 -2.819 1.00 93.38 113 SER A C 1
ATOM 910 O O . SER A 1 113 ? 5.685 4.678 -1.853 1.00 93.38 113 SER A O 1
ATOM 912 N N . VAL A 1 114 ? 6.930 3.367 -3.183 1.00 90.44 114 VAL A N 1
ATOM 913 C CA . VAL A 1 114 ? 6.735 2.135 -2.403 1.00 90.44 114 VAL A CA 1
ATOM 914 C C . VAL A 1 114 ? 7.384 2.260 -1.022 1.00 90.44 114 VAL A C 1
ATOM 916 O O . VAL A 1 114 ? 6.759 1.925 -0.023 1.00 90.44 114 VAL A O 1
ATOM 919 N N . GLU A 1 115 ? 8.602 2.795 -0.957 1.00 89.94 115 GLU A N 1
ATOM 920 C CA . GLU A 1 115 ? 9.339 2.988 0.294 1.00 89.94 115 GLU A CA 1
ATOM 921 C C . GLU A 1 115 ? 8.654 3.971 1.254 1.00 89.94 115 GLU A C 1
ATOM 923 O O . GLU A 1 115 ? 8.694 3.779 2.468 1.00 89.94 115 GLU A O 1
ATOM 928 N N . GLU A 1 116 ? 7.982 4.990 0.720 1.00 93.06 116 GLU A N 1
ATOM 929 C CA . GLU A 1 116 ? 7.190 5.943 1.506 1.00 93.06 116 GLU A CA 1
ATOM 930 C C . GLU A 1 116 ? 5.992 5.254 2.182 1.00 93.06 116 GLU A C 1
ATOM 932 O O . GLU A 1 116 ? 5.800 5.380 3.391 1.00 93.06 116 GLU A O 1
ATOM 937 N N . VAL A 1 117 ? 5.237 4.441 1.431 1.00 92.31 117 VAL A N 1
ATOM 938 C CA . VAL A 1 117 ? 4.135 3.634 1.987 1.00 92.31 117 VAL A CA 1
ATOM 939 C C . VAL A 1 117 ? 4.662 2.610 2.994 1.00 92.31 117 VAL A C 1
ATOM 941 O O . VAL A 1 117 ? 4.073 2.426 4.059 1.00 92.31 117 VAL A O 1
ATOM 944 N N . ARG A 1 118 ? 5.790 1.966 2.679 1.00 88.50 118 ARG A N 1
ATOM 945 C CA . ARG A 1 118 ? 6.439 0.982 3.547 1.00 88.50 118 ARG A CA 1
ATOM 946 C C . ARG A 1 118 ? 6.855 1.597 4.879 1.00 88.50 118 ARG A C 1
ATOM 948 O O . ARG A 1 118 ? 6.574 1.015 5.922 1.00 88.50 118 ARG A O 1
ATOM 955 N N . SER A 1 119 ? 7.510 2.754 4.850 1.00 90.12 119 SER A N 1
ATOM 956 C CA . SER A 1 119 ? 7.934 3.465 6.060 1.00 90.12 119 SER A CA 1
ATOM 957 C C . SER A 1 119 ? 6.733 3.807 6.939 1.00 90.12 119 SER A C 1
ATOM 959 O O . SER A 1 119 ? 6.726 3.427 8.107 1.00 90.12 119 SER A O 1
ATOM 961 N N . ALA A 1 120 ? 5.670 4.377 6.357 1.00 92.50 120 ALA A N 1
ATOM 962 C CA . ALA A 1 120 ? 4.435 4.675 7.083 1.00 92.50 120 ALA A CA 1
ATOM 963 C C . ALA A 1 120 ? 3.799 3.418 7.707 1.00 92.50 120 ALA A C 1
ATOM 965 O O . ALA A 1 120 ? 3.351 3.449 8.855 1.00 92.50 120 ALA A O 1
ATOM 966 N N . PHE A 1 121 ? 3.787 2.297 6.972 1.00 90.75 121 PHE A N 1
ATOM 967 C CA . PHE A 1 121 ? 3.293 1.018 7.484 1.00 90.75 121 PHE A CA 1
ATOM 968 C C . PHE A 1 121 ? 4.085 0.569 8.712 1.00 90.75 121 PHE A C 1
ATOM 970 O O . PHE A 1 121 ? 3.485 0.299 9.746 1.00 90.75 121 PHE A O 1
ATOM 977 N N . TYR A 1 122 ? 5.419 0.517 8.630 1.00 87.56 122 TYR A N 1
ATOM 978 C CA . TYR A 1 122 ? 6.247 0.050 9.746 1.00 87.56 122 TYR A CA 1
ATOM 979 C C . TYR A 1 122 ? 6.248 1.011 10.935 1.00 87.56 122 TYR A C 1
ATOM 981 O O . TYR A 1 122 ? 6.319 0.558 12.075 1.00 87.56 122 TYR A O 1
ATOM 989 N N . GLU A 1 123 ? 6.153 2.319 10.703 1.00 90.56 123 GLU A N 1
ATOM 990 C CA . GLU A 1 123 ? 5.957 3.300 11.771 1.00 90.56 123 GLU A CA 1
ATOM 991 C C . GLU A 1 123 ? 4.670 3.004 12.544 1.00 90.56 123 GLU A C 1
ATOM 993 O O . GLU A 1 123 ? 4.727 2.798 13.756 1.00 90.56 123 GLU A O 1
ATOM 998 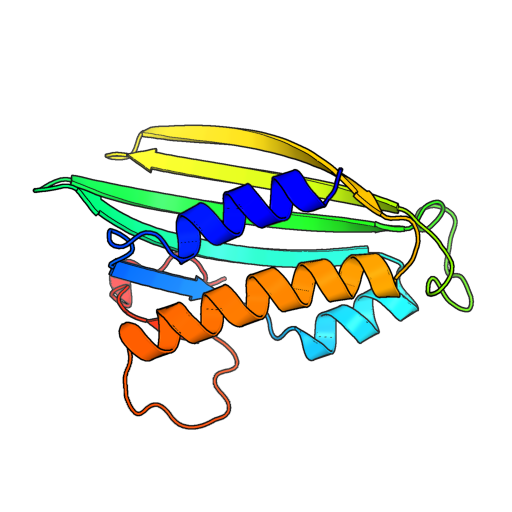N N . ARG A 1 124 ? 3.525 2.879 11.857 1.00 91.56 124 ARG A N 1
ATOM 999 C CA . ARG A 1 124 ? 2.257 2.568 12.531 1.00 91.56 124 ARG A CA 1
ATOM 1000 C C . ARG A 1 124 ? 2.263 1.169 13.145 1.00 91.56 124 ARG A C 1
ATOM 1002 O O . ARG A 1 124 ? 1.843 1.014 14.289 1.00 91.56 124 ARG A O 1
ATOM 1009 N N . TYR A 1 125 ? 2.787 0.172 12.441 1.00 88.38 125 TYR A N 1
ATOM 1010 C CA . TYR A 1 125 ? 2.903 -1.199 12.936 1.00 88.38 125 TYR A CA 1
ATOM 1011 C C . TYR A 1 125 ? 3.656 -1.253 14.272 1.00 88.38 125 TYR A C 1
ATOM 1013 O O . TYR A 1 125 ? 3.154 -1.841 15.223 1.00 88.38 125 TYR A O 1
ATOM 1021 N N . ARG A 1 126 ? 4.801 -0.564 14.401 1.00 86.50 126 ARG A N 1
ATOM 1022 C CA . ARG A 1 126 ? 5.562 -0.514 15.665 1.00 86.50 126 ARG A CA 1
ATOM 1023 C C . ARG A 1 126 ? 4.800 0.166 16.800 1.00 86.50 126 ARG A C 1
ATOM 1025 O O . ARG A 1 126 ? 4.992 -0.214 17.949 1.00 86.50 126 ARG A O 1
ATOM 1032 N N . THR A 1 127 ? 3.941 1.144 16.498 1.00 88.06 127 THR A N 1
ATOM 1033 C CA . THR A 1 127 ? 3.069 1.746 17.524 1.00 88.06 127 THR A CA 1
ATOM 1034 C C . THR A 1 127 ? 1.974 0.791 17.997 1.00 88.06 127 THR A C 1
ATOM 1036 O O . THR A 1 127 ? 1.596 0.845 19.160 1.00 88.06 127 THR A O 1
ATOM 1039 N N . LEU A 1 128 ? 1.481 -0.086 17.116 1.00 86.38 128 LEU A N 1
ATOM 1040 C CA . LEU A 1 128 ? 0.430 -1.060 17.429 1.00 86.38 128 LEU A CA 1
ATOM 1041 C C . LEU A 1 128 ? 0.981 -2.353 18.052 1.00 86.38 128 LEU A C 1
ATOM 1043 O O . LEU A 1 128 ? 0.272 -3.017 18.801 1.00 86.38 128 LEU A O 1
ATOM 1047 N N . LYS A 1 129 ? 2.234 -2.711 17.753 1.00 82.75 129 LYS A N 1
ATOM 1048 C CA . LYS A 1 129 ? 2.908 -3.924 18.238 1.00 82.75 129 LYS A CA 1
ATOM 1049 C C . LYS A 1 129 ? 4.341 -3.599 18.704 1.00 82.75 129 LYS A C 1
ATOM 1051 O O . LYS A 1 129 ? 5.310 -3.914 18.005 1.00 82.75 129 LYS A O 1
ATOM 1056 N N . PRO A 1 130 ? 4.504 -2.915 19.852 1.00 73.25 130 PRO A N 1
ATOM 1057 C CA . PRO A 1 130 ? 5.821 -2.565 20.373 1.00 73.25 130 PRO A CA 1
ATOM 1058 C C . PRO A 1 130 ? 6.617 -3.822 20.762 1.00 73.25 130 PRO A C 1
ATOM 1060 O O . PRO A 1 130 ? 6.086 -4.733 21.389 1.00 73.25 130 PRO A O 1
ATOM 1063 N N . GLY A 1 131 ? 7.906 -3.862 20.408 1.00 65.00 131 GLY A N 1
ATOM 1064 C CA . GLY A 1 131 ? 8.839 -4.905 20.863 1.00 65.00 131 GLY A CA 1
ATOM 1065 C C . GLY A 1 131 ? 9.001 -6.138 19.965 1.00 65.00 131 GLY A C 1
ATOM 1066 O O . GLY A 1 131 ? 9.747 -7.040 20.336 1.00 65.00 131 GLY A O 1
ATOM 1067 N N . VAL A 1 132 ? 8.370 -6.202 18.787 1.00 58.84 132 VAL A N 1
ATOM 1068 C CA . VAL A 1 132 ? 8.549 -7.353 17.880 1.00 58.84 132 VAL A CA 1
ATOM 1069 C C . VAL A 1 132 ? 9.816 -7.232 17.035 1.00 58.84 132 VAL A C 1
ATOM 1071 O O . VAL A 1 132 ? 10.039 -6.233 16.348 1.00 58.84 132 VAL A O 1
ATOM 1074 N N . ALA A 1 133 ? 10.638 -8.281 17.122 1.00 50.22 133 ALA A N 1
ATOM 1075 C CA . ALA A 1 133 ? 11.930 -8.432 16.469 1.00 50.22 133 ALA A CA 1
ATOM 1076 C C . ALA A 1 133 ? 11.821 -8.981 15.035 1.00 50.22 133 ALA A C 1
ATOM 1078 O O . ALA A 1 133 ? 10.855 -9.629 14.643 1.00 50.22 133 ALA A O 1
ATOM 1079 N N . GLU A 1 134 ? 12.856 -8.668 14.261 1.00 51.88 134 GLU A N 1
ATOM 1080 C CA . GLU A 1 134 ? 12.992 -8.788 12.813 1.00 51.88 134 GLU A CA 1
ATOM 1081 C C . GLU A 1 134 ? 12.671 -10.183 12.237 1.00 51.88 134 GLU A C 1
ATOM 1083 O O . GLU A 1 134 ? 13.221 -11.184 12.691 1.00 51.88 134 GLU A O 1
ATOM 1088 N N . LYS A 1 135 ? 11.906 -10.193 11.127 1.00 52.47 135 LYS A N 1
ATOM 1089 C CA . LYS A 1 135 ? 11.552 -11.317 10.218 1.00 52.47 135 LYS A CA 1
ATOM 1090 C C . LYS A 1 135 ? 10.161 -11.942 10.396 1.00 52.47 135 LYS A C 1
ATOM 1092 O O . LYS A 1 135 ? 10.021 -13.162 10.407 1.00 52.47 135 LYS A O 1
ATOM 1097 N N . GLU A 1 136 ? 9.114 -11.125 10.376 1.00 55.53 136 GLU A N 1
ATOM 1098 C CA . GLU A 1 136 ? 7.786 -11.614 9.988 1.00 55.53 136 GLU A CA 1
ATOM 1099 C C . GLU A 1 136 ? 7.669 -11.612 8.445 1.00 55.53 136 GLU A C 1
ATOM 1101 O O . GLU A 1 136 ? 7.996 -10.632 7.777 1.00 55.53 136 GLU A O 1
ATOM 1106 N N . ILE A 1 137 ? 7.258 -12.731 7.836 1.00 54.62 137 ILE A N 1
ATOM 1107 C CA . ILE A 1 137 ? 6.905 -12.779 6.397 1.00 54.62 137 ILE A CA 1
ATOM 1108 C C . ILE A 1 137 ? 5.518 -12.156 6.192 1.00 54.62 137 ILE A C 1
ATOM 1110 O O . ILE A 1 137 ? 5.262 -11.492 5.186 1.00 54.62 137 ILE A O 1
ATOM 1114 N N . PHE A 1 138 ? 4.662 -12.331 7.194 1.00 62.88 138 PHE A N 1
ATOM 1115 C CA . PHE A 1 138 ? 3.323 -11.793 7.287 1.00 62.88 138 PHE A CA 1
ATOM 1116 C C . PHE A 1 138 ? 3.251 -10.854 8.482 1.00 62.88 138 PHE A C 1
ATOM 1118 O O . PHE A 1 138 ? 3.406 -11.294 9.617 1.00 62.88 138 PHE A O 1
ATOM 1125 N N . HIS A 1 139 ? 3.065 -9.564 8.220 1.00 70.81 139 HIS A N 1
ATOM 1126 C CA . HIS A 1 139 ? 3.039 -8.571 9.285 1.00 70.81 139 HIS A CA 1
ATOM 1127 C C . HIS A 1 139 ? 1.593 -8.292 9.649 1.00 70.81 139 HIS A C 1
ATOM 1129 O O . HIS A 1 139 ? 0.874 -7.730 8.823 1.00 70.81 139 HIS A O 1
ATOM 1135 N N . VAL A 1 140 ? 1.204 -8.642 10.875 1.00 75.31 140 VAL A N 1
ATOM 1136 C CA . VAL A 1 140 ? -0.111 -8.331 11.455 1.00 75.31 140 VAL A CA 1
ATOM 1137 C C . VAL A 1 140 ? 0.052 -7.708 12.830 1.00 75.31 140 VAL A C 1
ATOM 1139 O O . VAL A 1 140 ? 0.817 -8.192 13.670 1.00 75.31 140 VAL A O 1
ATOM 1142 N N . ALA A 1 141 ? -0.672 -6.617 13.049 1.00 74.56 141 ALA A N 1
ATOM 1143 C CA . ALA A 1 141 ? -0.798 -5.950 14.332 1.00 74.56 141 ALA A CA 1
ATOM 1144 C C . ALA A 1 141 ? -2.245 -5.488 14.521 1.00 74.56 141 ALA A C 1
ATOM 1146 O O . ALA A 1 141 ? -2.812 -4.880 13.618 1.00 74.56 141 ALA A O 1
ATOM 1147 N N . GLY A 1 142 ? -2.832 -5.748 15.691 1.00 71.19 142 GLY A N 1
ATOM 1148 C CA . GLY A 1 142 ? -4.139 -5.202 16.079 1.00 71.19 142 GLY A CA 1
ATOM 1149 C C . GLY A 1 142 ? -5.360 -5.741 15.318 1.00 71.19 142 GLY A C 1
ATOM 1150 O O . GLY A 1 142 ? -6.443 -5.182 15.461 1.00 71.19 142 GLY A O 1
ATOM 1151 N N . ILE A 1 143 ? -5.204 -6.805 14.523 1.00 71.06 143 ILE A N 1
ATOM 1152 C CA . ILE A 1 143 ? -6.309 -7.565 13.920 1.00 71.06 143 ILE A CA 1
ATOM 1153 C C . ILE A 1 143 ? -6.318 -8.947 14.593 1.00 71.06 143 ILE A C 1
ATOM 1155 O O . ILE A 1 143 ? -5.277 -9.604 14.556 1.00 71.06 143 ILE A O 1
ATOM 1159 N N . PRO A 1 144 ? -7.424 -9.362 15.241 1.00 75.50 144 PRO A N 1
ATOM 1160 C CA . PRO A 1 144 ? -7.573 -10.717 15.772 1.00 75.50 144 PRO A CA 1
ATOM 1161 C C . PRO A 1 144 ? -7.401 -11.788 14.684 1.00 75.50 144 PRO A C 1
ATOM 1163 O O . PRO A 1 144 ? -7.785 -11.561 13.537 1.00 75.50 144 PRO A O 1
ATOM 1166 N N . ASP A 1 145 ? -6.848 -12.952 15.034 1.00 69.31 145 ASP A N 1
ATOM 1167 C CA . ASP A 1 145 ? -6.555 -14.026 14.069 1.00 69.31 145 ASP A CA 1
ATOM 1168 C C . ASP A 1 145 ? -7.816 -14.546 13.351 1.00 69.31 145 ASP A C 1
ATOM 1170 O O . ASP A 1 145 ? -7.760 -14.889 12.173 1.00 69.31 145 ASP A O 1
ATOM 1174 N N . ASP A 1 146 ? -8.964 -14.561 14.032 1.00 71.69 146 ASP A N 1
ATOM 1175 C CA . ASP A 1 146 ? -10.280 -14.944 13.499 1.00 71.69 146 ASP A CA 1
ATOM 1176 C C . ASP A 1 146 ? -10.928 -13.856 12.626 1.00 71.69 146 ASP A C 1
ATOM 1178 O O . ASP A 1 146 ? -11.841 -14.130 11.847 1.00 71.69 146 ASP A O 1
ATOM 1182 N N . GLU A 1 147 ? -10.444 -12.619 12.729 1.00 66.94 147 GLU A N 1
ATOM 1183 C CA . GLU A 1 147 ? -10.899 -11.479 11.937 1.00 66.94 147 GLU A CA 1
ATOM 1184 C C . GLU A 1 147 ? -10.021 -11.230 10.701 1.00 66.94 147 GLU A C 1
ATOM 1186 O O . GLU A 1 147 ? -10.365 -10.376 9.881 1.00 66.94 147 GLU A O 1
ATOM 1191 N N . LEU A 1 148 ? -8.898 -11.929 10.560 1.00 70.44 148 LEU A N 1
ATOM 1192 C CA . LEU A 1 148 ? -7.901 -11.695 9.526 1.00 70.44 148 LEU A CA 1
ATOM 1193 C C . LEU A 1 148 ? -8.317 -12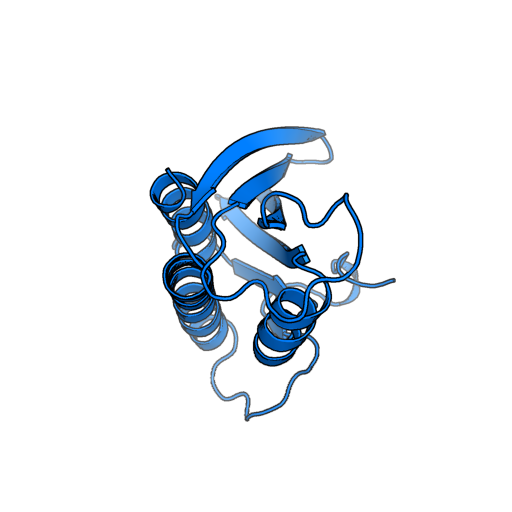.289 8.173 1.00 70.44 148 LEU A C 1
ATOM 1195 O O . LEU A 1 148 ? -8.534 -13.491 8.050 1.00 70.44 148 LEU A O 1
ATOM 1199 N N . LEU A 1 149 ? -8.361 -11.459 7.126 1.00 67.25 149 LEU A N 1
ATOM 1200 C CA . LEU A 1 149 ? -8.773 -11.894 5.778 1.00 67.25 149 LEU A CA 1
ATOM 1201 C C . LEU A 1 149 ? -7.632 -11.877 4.755 1.00 67.25 149 LEU A C 1
ATOM 1203 O O . LEU A 1 149 ? -7.796 -12.288 3.605 1.00 67.25 149 LEU A O 1
ATOM 1207 N N . LEU A 1 150 ? -6.449 -11.429 5.169 1.00 57.97 150 LEU A N 1
ATOM 1208 C CA . LEU A 1 150 ? -5.211 -11.585 4.420 1.00 57.97 150 LEU A CA 1
ATOM 1209 C C . LEU A 1 150 ? -4.603 -12.974 4.677 1.00 57.97 150 LEU A C 1
ATOM 1211 O O . LEU A 1 150 ? -3.578 -13.105 5.335 1.00 57.97 150 LEU A O 1
ATOM 1215 N N . GLY A 1 151 ? -5.220 -14.006 4.113 1.00 43.78 151 GLY A N 1
ATOM 1216 C CA . GLY A 1 151 ? -4.725 -15.381 4.103 1.00 43.78 151 GLY A CA 1
ATOM 1217 C C . GLY A 1 151 ? -5.424 -16.151 2.988 1.00 43.78 151 GLY A C 1
ATOM 1218 O O . GLY A 1 151 ? -6.633 -16.018 2.823 1.00 43.78 151 GLY A O 1
ATOM 1219 N N . VAL A 1 152 ? -4.654 -16.870 2.169 1.00 34.50 152 VAL A N 1
ATOM 1220 C CA . VAL A 1 152 ? -5.200 -17.908 1.277 1.00 34.50 152 VAL A CA 1
ATOM 1221 C C . VAL A 1 152 ? -5.350 -19.175 2.097 1.00 34.50 152 VAL A C 1
ATOM 1223 O O . VAL A 1 152 ? -4.383 -19.464 2.838 1.00 34.50 152 VAL A O 1
#

Foldseek 3Di:
DLVVVLVVLLCQLLPPQFQKKKWQADLVVQLVCCFWQVKGWIKMWTWGDDPPWIKIKIKIKMWGFPCSVVDTDNGQAQTKTKMKIKIWIDTPNDIDIDIDMDIDRGPVRVVVSVVSSVVSNVVSLCVQPPPDDDDDSMRIGRADPVRDPPDD

Radius of gyration: 15.99 Å; chains: 1; bounding box: 38×29×46 Å